Protein AF-A0A7K4B0H0-F1 (afdb_monomer_lite)

Structure (mmCIF, N/CA/C/O backbone):
data_AF-A0A7K4B0H0-F1
#
_entry.id   AF-A0A7K4B0H0-F1
#
loop_
_atom_site.group_PDB
_atom_site.id
_atom_site.type_symbol
_atom_site.label_atom_id
_atom_site.label_alt_id
_atom_site.label_comp_id
_atom_site.label_asym_id
_atom_site.label_entity_id
_atom_site.lab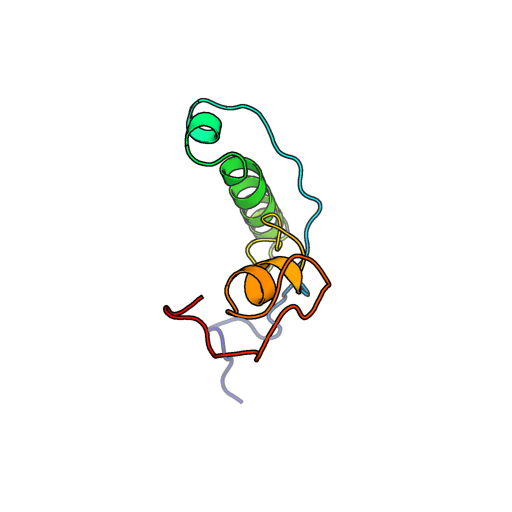el_seq_id
_atom_site.pdbx_PDB_ins_code
_atom_site.Cartn_x
_atom_site.Cartn_y
_atom_site.Cartn_z
_atom_site.occupancy
_atom_site.B_iso_or_equiv
_atom_site.auth_seq_id
_atom_site.auth_comp_id
_atom_site.auth_asym_id
_atom_site.auth_atom_id
_atom_site.pdbx_PDB_model_num
ATOM 1 N N . MET A 1 1 ? -1.891 -17.403 25.316 1.00 72.62 1 MET A N 1
ATOM 2 C CA . MET A 1 1 ? -1.230 -16.578 24.279 1.00 72.62 1 MET A CA 1
ATOM 3 C C . MET A 1 1 ? -1.385 -15.118 24.666 1.00 72.62 1 MET A C 1
ATOM 5 O O . MET A 1 1 ? -2.465 -14.761 25.118 1.00 72.62 1 MET A O 1
ATOM 9 N N . LYS A 1 2 ? -0.332 -14.298 24.561 1.00 82.06 2 LYS A N 1
ATOM 10 C CA . LYS A 1 2 ? -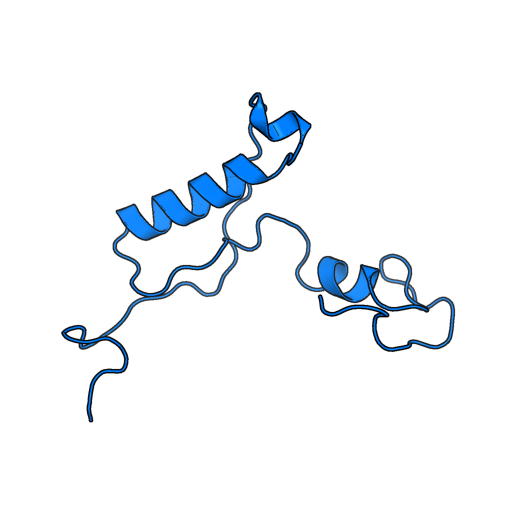0.465 -12.844 24.739 1.00 82.06 2 LYS A CA 1
ATOM 11 C C . LYS A 1 2 ? -1.010 -12.238 23.435 1.00 82.06 2 LYS A C 1
ATOM 13 O O . LYS A 1 2 ? -0.518 -12.642 22.380 1.00 82.06 2 LYS A O 1
ATOM 18 N N . PRO A 1 3 ? -1.998 -11.329 23.481 1.00 84.06 3 PRO A N 1
ATOM 19 C CA . PRO A 1 3 ? -2.470 -10.625 22.291 1.00 84.06 3 PRO A CA 1
ATOM 20 C C . PRO A 1 3 ? -1.335 -9.854 21.606 1.00 84.06 3 PRO A C 1
ATOM 22 O O . PRO A 1 3 ? -0.492 -9.276 22.291 1.00 84.06 3 PRO A O 1
ATOM 25 N N . PHE A 1 4 ? -1.318 -9.831 20.267 1.00 86.25 4 PHE A N 1
ATOM 26 C CA . PHE A 1 4 ? -0.378 -9.002 19.494 1.00 86.25 4 PHE A CA 1
ATOM 27 C C . PHE A 1 4 ? -0.641 -7.503 19.712 1.00 86.25 4 PHE A C 1
ATOM 29 O O . PHE A 1 4 ? 0.300 -6.721 19.820 1.00 86.25 4 PHE A O 1
ATOM 36 N N . ILE A 1 5 ? -1.917 -7.121 19.829 1.00 91.25 5 ILE A N 1
ATOM 37 C CA . ILE A 1 5 ? -2.345 -5.768 20.194 1.00 91.25 5 ILE A CA 1
ATOM 38 C C . ILE A 1 5 ? -2.951 -5.840 21.598 1.00 91.25 5 ILE A C 1
ATOM 40 O O . ILE A 1 5 ? -3.865 -6.648 21.795 1.00 91.25 5 ILE A O 1
ATOM 44 N N . PRO A 1 6 ? -2.457 -5.049 22.570 1.00 91.75 6 PRO A N 1
ATOM 45 C CA . PRO A 1 6 ? -3.001 -5.034 23.924 1.00 91.75 6 PRO A CA 1
ATOM 46 C C . PRO A 1 6 ? -4.520 -4.849 23.919 1.00 91.75 6 PRO A C 1
ATOM 48 O O . PRO A 1 6 ? -5.050 -4.079 23.123 1.00 91.75 6 PRO A O 1
ATOM 51 N N . ASP A 1 7 ? -5.206 -5.589 24.787 1.00 90.50 7 ASP A N 1
ATOM 52 C CA . ASP A 1 7 ? -6.654 -5.489 25.021 1.00 90.50 7 ASP A CA 1
ATOM 53 C C . ASP A 1 7 ? -7.567 -5.859 23.832 1.00 90.50 7 ASP A C 1
ATOM 55 O O . ASP A 1 7 ? -8.788 -5.734 23.927 1.00 90.50 7 ASP A O 1
ATOM 59 N N . ILE A 1 8 ? -7.013 -6.398 22.734 1.00 91.75 8 ILE A N 1
ATOM 60 C CA . ILE A 1 8 ? -7.782 -6.847 21.563 1.00 91.75 8 ILE A CA 1
ATOM 61 C C . ILE A 1 8 ? -7.609 -8.351 21.349 1.00 91.75 8 ILE A C 1
ATOM 63 O O . ILE A 1 8 ? -6.541 -8.838 20.984 1.00 91.75 8 ILE A O 1
ATOM 67 N N . ILE A 1 9 ? -8.699 -9.097 21.539 1.00 91.50 9 ILE A N 1
ATOM 68 C CA . ILE A 1 9 ? -8.711 -10.566 21.433 1.00 91.50 9 ILE A CA 1
ATOM 69 C C . ILE A 1 9 ? -8.747 -11.024 19.966 1.00 91.50 9 ILE A C 1
ATOM 71 O O . ILE A 1 9 ? -8.096 -12.004 19.613 1.00 91.50 9 ILE A O 1
ATOM 75 N N . LEU A 1 10 ? -9.485 -10.308 19.109 1.00 93.06 10 LEU A N 1
ATOM 76 C CA . LEU A 1 10 ? -9.672 -10.628 17.690 1.00 93.06 10 LEU A CA 1
ATOM 77 C C . LEU A 1 10 ? -9.473 -9.364 16.838 1.00 93.06 10 LEU A C 1
ATOM 79 O O . LEU A 1 10 ? -10.453 -8.690 16.517 1.00 93.06 10 LEU A O 1
ATOM 83 N N . PRO A 1 11 ? -8.221 -8.996 16.505 1.00 95.06 11 PRO A N 1
ATOM 84 C CA . PRO A 1 11 ? -7.967 -7.820 15.685 1.00 95.06 11 PRO A CA 1
ATOM 85 C C . PRO A 1 11 ? -8.535 -8.019 14.279 1.00 95.06 11 PRO A C 1
ATOM 87 O O . PRO A 1 11 ? -8.344 -9.063 13.655 1.00 95.06 11 PRO A O 1
ATOM 90 N N . THR A 1 12 ? -9.221 -6.999 13.772 1.00 97.06 12 THR A N 1
ATOM 91 C CA . THR A 1 12 ? -9.748 -6.979 12.406 1.00 97.06 12 THR A CA 1
ATOM 92 C C . THR A 1 12 ? -8.770 -6.286 11.467 1.00 97.06 12 THR A C 1
ATOM 94 O O . THR A 1 12 ? -8.043 -5.368 11.852 1.00 97.06 12 THR A O 1
ATOM 97 N N . THR A 1 13 ? -8.759 -6.722 10.214 1.00 97.38 13 THR A N 1
ATOM 98 C CA . THR A 1 13 ? -7.965 -6.113 9.148 1.00 97.38 13 THR A CA 1
ATOM 99 C C . THR A 1 13 ? -8.708 -6.224 7.823 1.00 97.38 13 THR A C 1
ATOM 101 O O . THR A 1 13 ? -9.729 -6.908 7.719 1.00 97.38 13 THR A O 1
ATOM 104 N N . VAL A 1 14 ? -8.181 -5.558 6.806 1.00 96.88 14 VAL A N 1
ATOM 105 C CA . VAL A 1 14 ? -8.592 -5.702 5.410 1.00 96.88 14 VAL A CA 1
ATOM 106 C C . VAL A 1 14 ? -7.480 -6.382 4.612 1.00 96.88 14 VAL A C 1
ATOM 108 O O . VAL A 1 14 ? -6.322 -6.379 5.022 1.00 96.88 14 VAL A O 1
ATOM 111 N N . VAL A 1 15 ? -7.817 -6.943 3.449 1.00 95.88 15 VAL A N 1
ATOM 112 C CA . VAL A 1 15 ? -6.816 -7.549 2.549 1.00 95.88 15 VAL A CA 1
ATOM 113 C C . VAL A 1 15 ? -5.871 -6.490 1.964 1.00 95.88 15 VAL A C 1
ATOM 115 O O . VAL A 1 15 ? -4.694 -6.766 1.762 1.00 95.88 15 VAL A O 1
ATOM 118 N N . GLY A 1 16 ? -6.369 -5.274 1.718 1.00 92.81 16 GLY A N 1
ATOM 119 C CA . GLY A 1 16 ? -5.557 -4.148 1.255 1.00 92.81 16 GLY A CA 1
ATOM 120 C C . GLY A 1 16 ? -6.351 -3.182 0.386 1.00 92.81 16 GLY A C 1
ATOM 121 O O . GLY A 1 16 ? -6.653 -2.079 0.816 1.00 92.81 16 GLY A O 1
ATOM 122 N N . SER A 1 17 ? -6.724 -3.600 -0.824 1.00 93.00 17 SER A N 1
ATOM 123 C CA . SER A 1 17 ? -7.327 -2.719 -1.832 1.00 93.00 17 SER A CA 1
ATOM 124 C C . SER A 1 17 ? -8.625 -2.034 -1.380 1.00 93.00 17 SER A C 1
ATOM 126 O O . SER A 1 17 ? -9.546 -2.688 -0.884 1.00 93.00 17 SER A O 1
ATOM 128 N N . TYR A 1 18 ? -8.738 -0.738 -1.662 1.00 92.88 18 TYR A N 1
ATOM 129 C CA . TYR A 1 18 ? -9.928 0.084 -1.474 1.00 92.88 18 TYR A CA 1
ATOM 130 C C . TYR A 1 18 ? -10.241 0.860 -2.771 1.00 92.88 18 TYR A C 1
ATOM 132 O O . TYR A 1 18 ? -9.311 1.285 -3.459 1.00 92.88 18 TYR A O 1
ATOM 140 N N . PRO A 1 19 ? -11.520 1.081 -3.140 1.00 88.50 19 PRO A N 1
ATOM 141 C CA . PRO A 1 19 ? -11.863 1.806 -4.362 1.00 88.50 19 PRO A CA 1
ATOM 142 C C . PRO A 1 19 ? -11.305 3.237 -4.369 1.00 88.50 19 PRO A C 1
ATOM 144 O O . PRO A 1 19 ? -11.738 4.092 -3.594 1.00 88.50 19 PRO A O 1
ATOM 147 N N . ALA A 1 20 ? -10.369 3.513 -5.279 1.00 82.25 20 ALA A N 1
ATOM 148 C CA . ALA A 1 20 ? -9.762 4.830 -5.413 1.00 82.25 20 ALA A CA 1
ATOM 149 C C . ALA A 1 20 ? -10.774 5.850 -5.963 1.00 82.25 20 ALA A C 1
ATOM 151 O O . ALA A 1 20 ? -11.291 5.706 -7.072 1.00 82.25 20 ALA A O 1
ATOM 152 N N . LYS A 1 21 ? -11.033 6.914 -5.197 1.00 81.25 21 LYS A N 1
ATOM 153 C CA . LYS A 1 21 ? -11.846 8.061 -5.624 1.00 81.25 21 LYS A CA 1
ATOM 154 C C . LYS A 1 21 ? -11.006 9.338 -5.556 1.00 81.25 21 LYS A C 1
ATOM 156 O O . LYS A 1 21 ? -11.081 10.072 -4.569 1.00 81.25 21 LYS A O 1
ATOM 161 N N . PRO A 1 22 ? -10.171 9.615 -6.573 1.00 74.81 22 PRO A N 1
ATOM 162 C CA . PRO A 1 22 ? -9.379 10.834 -6.586 1.00 74.81 22 PRO A CA 1
ATOM 163 C C . PRO A 1 22 ? -10.304 12.055 -6.593 1.00 74.81 22 PRO A C 1
ATOM 165 O O . PRO A 1 22 ? -11.259 12.133 -7.367 1.00 74.81 22 PRO A O 1
ATOM 168 N N . LYS A 1 23 ? -10.012 13.027 -5.728 1.00 82.69 23 LYS A N 1
ATOM 169 C CA . LYS A 1 23 ? -10.672 14.335 -5.722 1.00 82.69 23 LYS A CA 1
ATOM 170 C C . LYS A 1 23 ? -9.637 15.423 -5.926 1.00 82.69 23 LYS A C 1
ATOM 172 O O . LYS A 1 23 ? -8.586 15.421 -5.286 1.00 82.69 23 LYS A O 1
ATOM 177 N N . ARG A 1 24 ? -9.964 16.381 -6.794 1.00 80.19 24 ARG A N 1
ATOM 178 C CA . ARG A 1 24 ? -9.149 17.582 -6.978 1.00 80.19 24 ARG A CA 1
ATOM 179 C C . ARG A 1 24 ? -9.265 18.471 -5.743 1.00 80.19 24 ARG A C 1
ATOM 181 O O . ARG A 1 24 ? -10.350 18.928 -5.403 1.00 80.19 24 ARG A O 1
ATOM 188 N N . THR A 1 25 ? -8.140 18.698 -5.081 1.00 82.50 25 THR A N 1
ATOM 189 C CA . THR A 1 25 ? -7.985 19.580 -3.918 1.00 82.50 25 THR A CA 1
ATOM 190 C C . THR A 1 25 ? -6.711 20.409 -4.092 1.00 82.50 25 THR A C 1
ATOM 192 O O . THR A 1 25 ? -5.891 20.103 -4.953 1.00 82.50 25 THR A O 1
ATOM 195 N N . LEU A 1 26 ? -6.483 21.439 -3.272 1.00 84.94 26 LEU A N 1
ATOM 196 C CA . LEU A 1 26 ? -5.221 22.197 -3.331 1.00 84.94 26 LEU A CA 1
ATOM 197 C C . LEU A 1 26 ? -3.991 21.292 -3.122 1.00 84.94 26 LEU A C 1
ATOM 199 O O . LEU A 1 26 ? -2.973 21.463 -3.787 1.00 84.94 26 LEU A O 1
ATOM 203 N N . LYS A 1 27 ? -4.109 20.270 -2.262 1.00 84.81 27 LYS A N 1
ATOM 204 C CA . LYS A 1 27 ? -3.059 19.263 -2.044 1.00 84.81 27 LYS A CA 1
ATOM 205 C C . LYS A 1 27 ? -2.881 18.311 -3.232 1.00 84.81 27 LYS A C 1
ATOM 207 O O . LYS A 1 27 ? -1.778 17.815 -3.446 1.00 84.81 27 LYS A O 1
ATOM 212 N N . SER A 1 28 ? -3.930 18.082 -4.031 1.00 84.31 28 SER A N 1
ATOM 213 C CA . SER A 1 28 ? -3.862 17.173 -5.184 1.00 84.31 28 SER A CA 1
ATOM 214 C C . SER A 1 28 ? -2.974 17.689 -6.315 1.00 84.31 28 SER A C 1
ATOM 216 O O . SER A 1 28 ? -2.704 16.949 -7.253 1.00 84.31 28 SER A O 1
ATOM 218 N N . LEU A 1 29 ? -2.557 18.958 -6.258 1.00 85.69 29 LEU A N 1
ATOM 219 C CA . LEU A 1 29 ? -1.591 19.518 -7.198 1.00 85.69 29 LEU A CA 1
ATOM 220 C C . LEU A 1 29 ? -0.185 18.925 -6.993 1.00 85.69 29 LEU A C 1
ATOM 222 O O . LEU A 1 29 ? 0.562 18.800 -7.956 1.00 85.69 29 LEU A O 1
ATOM 226 N N . PHE A 1 30 ? 0.146 18.531 -5.759 1.00 89.69 30 PHE A N 1
ATOM 227 C CA . PHE A 1 30 ? 1.431 17.922 -5.402 1.00 89.69 30 PHE A CA 1
ATOM 228 C C . PHE A 1 30 ? 1.343 16.395 -5.295 1.00 89.69 30 PHE A C 1
ATOM 230 O O . PHE A 1 30 ? 2.273 15.700 -5.689 1.00 89.69 30 PHE A O 1
ATOM 237 N N . ASP A 1 31 ? 0.220 15.867 -4.798 1.00 88.62 31 ASP A N 1
ATOM 238 C CA . ASP A 1 31 ? -0.051 14.426 -4.725 1.00 88.62 31 ASP A CA 1
ATOM 239 C C . ASP A 1 31 ? -1.507 14.142 -5.142 1.00 88.62 31 ASP A C 1
ATOM 241 O O . ASP A 1 31 ? -2.421 14.240 -4.313 1.00 88.62 31 ASP A O 1
ATOM 245 N N . PRO A 1 32 ? -1.750 13.778 -6.417 1.00 88.81 32 PRO A N 1
ATOM 246 C CA . PRO A 1 32 ? -3.093 13.546 -6.953 1.00 88.81 32 PRO A CA 1
ATOM 247 C C . PRO A 1 32 ? -3.917 12.502 -6.188 1.00 88.81 32 PRO A C 1
ATOM 249 O O . PRO A 1 32 ? -5.147 12.527 -6.251 1.00 88.81 32 PRO A O 1
ATOM 252 N N . LEU A 1 33 ? -3.255 11.591 -5.468 1.00 90.31 33 LEU A N 1
ATOM 253 C CA . LEU A 1 33 ? -3.876 10.455 -4.784 1.00 90.31 33 LEU A CA 1
ATOM 254 C C . LEU A 1 33 ? -3.934 10.639 -3.263 1.00 90.31 33 LEU A C 1
ATOM 256 O O . LEU A 1 33 ? -4.487 9.786 -2.572 1.00 90.31 33 LEU A O 1
ATOM 260 N N . HIS A 1 34 ? -3.458 11.774 -2.739 1.00 91.06 34 HIS A N 1
ATOM 261 C CA . HIS A 1 34 ? -3.463 12.080 -1.306 1.00 91.06 34 HIS A CA 1
ATOM 262 C C . HIS A 1 34 ? -4.850 11.917 -0.676 1.00 91.06 34 HIS A C 1
ATOM 264 O O . HIS A 1 34 ? -5.009 11.212 0.318 1.00 91.06 34 HIS A O 1
ATOM 270 N N . PHE A 1 35 ? -5.869 12.513 -1.304 1.00 92.75 35 PHE A N 1
ATOM 271 C CA . PHE A 1 35 ? -7.245 12.441 -0.814 1.00 92.75 35 PHE A CA 1
ATOM 272 C C . PHE A 1 35 ? -7.772 10.999 -0.778 1.00 92.75 35 PHE A C 1
ATOM 274 O O . PHE A 1 35 ? -8.477 10.628 0.154 1.00 92.75 35 PHE A O 1
ATOM 281 N N . ALA A 1 36 ? -7.430 10.177 -1.775 1.00 93.06 36 ALA A N 1
ATOM 282 C CA . ALA A 1 36 ? -7.899 8.795 -1.838 1.00 93.06 36 ALA A CA 1
ATOM 283 C C . ALA A 1 36 ? -7.326 7.955 -0.683 1.00 93.06 36 ALA A C 1
ATOM 285 O O . ALA A 1 36 ? -8.045 7.144 -0.102 1.00 93.06 36 ALA A O 1
ATOM 286 N N . VAL A 1 37 ? -6.062 8.192 -0.308 1.00 93.88 37 VAL A N 1
ATOM 287 C CA . VAL A 1 37 ? -5.433 7.541 0.854 1.00 93.88 37 VAL A CA 1
ATOM 288 C C . VAL A 1 37 ? -6.088 8.020 2.151 1.00 93.88 37 VAL A C 1
ATOM 290 O O . VAL A 1 37 ? -6.463 7.201 2.990 1.00 93.88 37 VAL A O 1
ATOM 293 N N . GLU A 1 38 ? -6.273 9.337 2.311 1.00 94.56 38 GLU A N 1
ATOM 294 C CA . GLU A 1 38 ? -6.947 9.910 3.485 1.00 94.56 38 GLU A CA 1
ATOM 295 C C . GLU A 1 38 ? -8.362 9.330 3.657 1.00 94.56 38 GLU A C 1
ATOM 297 O O . GLU A 1 38 ? -8.761 8.976 4.769 1.00 94.56 38 GLU A O 1
ATOM 302 N N . GLU A 1 39 ? -9.114 9.187 2.562 1.00 94.81 39 GLU A N 1
ATOM 303 C CA . GLU A 1 39 ? -10.454 8.601 2.565 1.00 94.81 39 GLU A CA 1
ATOM 304 C C . GLU A 1 39 ? -10.431 7.116 2.956 1.00 94.81 39 GLU A C 1
ATOM 306 O O . GLU A 1 39 ? -11.174 6.723 3.861 1.00 94.81 39 GLU A O 1
ATOM 311 N N . ALA A 1 40 ? -9.553 6.307 2.349 1.00 95.81 40 ALA A N 1
ATOM 312 C CA . ALA A 1 40 ? -9.417 4.882 2.660 1.00 95.81 40 ALA A CA 1
ATOM 313 C C . ALA A 1 40 ? -9.094 4.647 4.145 1.00 95.81 40 ALA A C 1
ATOM 315 O O . ALA A 1 40 ? -9.717 3.807 4.801 1.00 95.81 40 ALA A O 1
ATOM 316 N N . VAL A 1 41 ? -8.160 5.422 4.702 1.00 96.75 41 VAL A N 1
ATOM 317 C CA . VAL A 1 41 ? -7.783 5.352 6.122 1.00 96.75 41 VAL A CA 1
ATOM 318 C C . VAL A 1 41 ? -8.926 5.827 7.020 1.00 96.75 41 VAL A C 1
ATOM 320 O O . VAL A 1 41 ? -9.258 5.169 8.007 1.00 96.75 41 VAL A O 1
ATOM 323 N N . SER A 1 42 ? -9.559 6.955 6.686 1.00 96.88 42 SER A N 1
ATOM 324 C CA . SER A 1 42 ? -10.668 7.520 7.465 1.00 96.88 42 SER A CA 1
ATOM 325 C C . SER A 1 42 ? -11.838 6.543 7.584 1.00 96.88 42 SER A C 1
ATOM 327 O O . SER A 1 42 ? -12.411 6.390 8.663 1.00 96.88 42 SER A O 1
ATOM 329 N N . LEU A 1 43 ? -12.169 5.836 6.502 1.00 96.75 43 LEU A N 1
ATOM 330 C CA . LEU A 1 43 ? -13.268 4.874 6.489 1.00 96.75 43 LEU A CA 1
ATOM 331 C C . LEU A 1 43 ? -12.943 3.590 7.252 1.00 96.75 43 LEU A C 1
ATOM 333 O O . LEU A 1 43 ? -13.794 3.125 8.004 1.00 96.75 43 LEU A O 1
ATOM 337 N N . GLN A 1 44 ? -11.718 3.067 7.153 1.00 97.75 44 GLN A N 1
ATOM 338 C CA . GLN A 1 44 ? -11.289 1.925 7.970 1.00 97.75 44 GLN A CA 1
ATOM 339 C C . GLN A 1 44 ? -11.330 2.254 9.469 1.00 97.75 44 GLN A C 1
ATOM 341 O O . GLN A 1 44 ? -11.847 1.465 10.260 1.00 97.75 44 GLN A O 1
ATOM 346 N N . LYS A 1 45 ? -10.881 3.458 9.855 1.00 97.69 45 LYS A N 1
ATOM 347 C CA . LYS A 1 45 ? -10.987 3.944 11.239 1.00 97.69 45 LYS A CA 1
ATOM 348 C C . LYS A 1 45 ? -12.442 4.039 11.700 1.00 97.69 45 LYS A C 1
ATOM 350 O O . LYS A 1 45 ? -12.765 3.574 12.787 1.00 97.69 45 LYS A O 1
ATOM 355 N N . LYS A 1 46 ? -13.327 4.615 10.877 1.00 98.00 46 LYS A N 1
ATOM 356 C CA . LYS A 1 46 ? -14.769 4.709 11.177 1.00 98.00 46 LYS A CA 1
ATOM 357 C C . LYS A 1 46 ? -15.438 3.337 11.289 1.00 98.00 46 LYS A C 1
ATOM 359 O O . LYS A 1 46 ? -16.355 3.186 12.084 1.00 98.00 46 LYS A O 1
ATOM 364 N N . ALA A 1 47 ? -14.977 2.357 10.516 1.00 97.31 47 ALA A N 1
ATOM 365 C CA . ALA A 1 47 ? -15.476 0.986 10.545 1.00 97.31 47 ALA A CA 1
ATOM 366 C C . ALA A 1 47 ? -14.928 0.151 11.721 1.00 97.31 47 ALA A C 1
ATOM 368 O O . ALA A 1 47 ? -15.327 -0.999 11.876 1.00 97.31 47 ALA A O 1
ATOM 369 N N . GLY A 1 48 ? -14.025 0.698 12.545 1.00 96.19 48 GLY A N 1
ATOM 370 C CA . GLY A 1 48 ? -13.438 -0.024 13.677 1.00 96.19 48 GLY A CA 1
ATOM 371 C C . GLY A 1 48 ? -12.413 -1.089 13.274 1.00 96.19 48 GLY A C 1
ATOM 372 O O . GLY A 1 48 ? -12.192 -2.040 14.023 1.00 96.19 48 GLY A O 1
ATOM 373 N N . ILE A 1 49 ? -11.793 -0.956 12.096 1.00 97.50 49 ILE A N 1
ATOM 374 C CA . ILE A 1 49 ? -10.718 -1.853 11.662 1.00 97.50 49 ILE A CA 1
ATOM 375 C C . ILE A 1 49 ? -9.487 -1.637 12.546 1.00 97.50 49 ILE A C 1
ATOM 377 O O . ILE A 1 49 ? -9.025 -0.508 12.708 1.00 97.50 49 ILE A O 1
ATOM 381 N N . THR A 1 50 ? -8.957 -2.720 13.117 1.00 96.44 50 THR A N 1
ATOM 382 C CA . THR A 1 50 ? -7.836 -2.651 14.064 1.00 96.44 50 THR A CA 1
ATOM 383 C C . THR A 1 50 ? -6.503 -2.377 13.369 1.00 96.44 50 THR A C 1
ATOM 385 O O . THR A 1 50 ? -5.764 -1.480 13.770 1.00 96.44 50 THR A O 1
ATOM 388 N N . ILE A 1 51 ? -6.190 -3.150 12.328 1.00 96.50 51 ILE A N 1
ATOM 389 C CA . ILE A 1 51 ? -4.981 -2.999 11.517 1.00 96.50 51 ILE A CA 1
ATOM 390 C C . ILE A 1 51 ? -5.416 -2.443 10.167 1.00 96.50 51 ILE A C 1
ATOM 392 O O . ILE A 1 51 ? -6.128 -3.102 9.413 1.00 96.50 51 ILE A O 1
ATOM 396 N N . ILE A 1 52 ? -5.027 -1.205 9.887 1.00 96.88 52 ILE A N 1
ATOM 397 C CA . ILE A 1 52 ? -5.444 -0.484 8.683 1.00 96.88 52 ILE A CA 1
ATOM 398 C C . ILE A 1 52 ? -4.414 -0.625 7.558 1.00 96.88 52 ILE A C 1
ATOM 400 O O . ILE A 1 52 ? -3.226 -0.824 7.805 1.00 96.88 52 ILE A O 1
ATOM 404 N N . SER A 1 53 ? -4.875 -0.462 6.322 1.00 96.69 53 SER A N 1
ATOM 405 C CA . SER A 1 53 ? -4.046 -0.370 5.115 1.00 96.69 53 SER A CA 1
ATOM 406 C C . SER A 1 53 ? -4.183 1.003 4.451 1.00 96.69 53 SER A C 1
ATOM 408 O O . SER A 1 53 ? -5.102 1.769 4.756 1.00 96.69 53 SER A O 1
ATOM 410 N N . ASP A 1 54 ? -3.304 1.306 3.498 1.00 94.88 54 ASP A N 1
ATOM 411 C CA . ASP A 1 54 ? -3.381 2.508 2.659 1.00 94.88 54 ASP A CA 1
ATOM 412 C C . ASP A 1 54 ? -4.421 2.398 1.525 1.00 94.88 54 ASP A C 1
ATOM 414 O O . ASP A 1 54 ? -4.608 3.340 0.751 1.00 94.88 54 ASP A O 1
ATOM 418 N N . GLY A 1 55 ? -5.105 1.254 1.413 1.00 94.88 55 GLY A N 1
ATOM 419 C CA . GLY A 1 55 ? -6.090 1.006 0.370 1.00 94.88 55 GLY A CA 1
ATOM 420 C C . GLY A 1 55 ? -5.494 0.640 -0.990 1.00 94.88 55 GLY A C 1
ATOM 421 O O . GLY A 1 55 ? -6.262 0.484 -1.935 1.00 94.88 55 GLY A O 1
A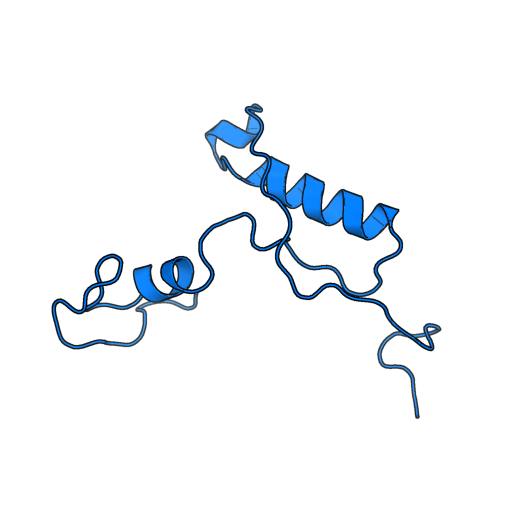TOM 422 N N . GLN A 1 56 ? -4.164 0.565 -1.143 1.00 93.94 56 GLN A N 1
ATOM 423 C CA . GLN A 1 56 ? -3.484 0.394 -2.439 1.00 93.94 56 GLN A CA 1
ATOM 424 C C . GLN A 1 56 ? -4.002 1.343 -3.542 1.00 93.94 56 GLN A C 1
ATOM 426 O O . GLN A 1 56 ? -3.954 1.042 -4.731 1.00 93.94 56 GLN A O 1
ATOM 431 N N . VAL A 1 57 ? -4.493 2.527 -3.166 1.00 93.38 57 VAL A N 1
ATOM 432 C CA . VAL A 1 57 ? -5.160 3.463 -4.093 1.00 93.38 57 VAL A CA 1
ATOM 433 C C . VAL A 1 57 ? -4.195 4.124 -5.084 1.00 93.38 57 VAL A C 1
ATOM 435 O O . VAL A 1 57 ? -4.623 4.885 -5.952 1.00 93.38 57 VAL A O 1
ATOM 438 N N . ARG A 1 58 ? -2.886 3.882 -4.925 1.00 89.44 58 ARG A N 1
ATOM 439 C CA . ARG A 1 58 ? -1.819 4.556 -5.668 1.00 89.44 58 ARG A CA 1
ATOM 440 C C . ARG A 1 58 ? -1.468 3.914 -7.007 1.00 89.44 58 ARG A C 1
ATOM 442 O O . ARG A 1 58 ? -0.852 4.580 -7.834 1.00 89.44 58 ARG A O 1
ATOM 449 N N . GLY A 1 59 ? -1.855 2.665 -7.247 1.00 84.75 59 GLY A N 1
ATOM 450 C CA . GLY A 1 59 ? -1.568 2.007 -8.516 1.00 84.75 59 GLY A CA 1
ATOM 451 C C . GLY A 1 59 ? -1.821 0.508 -8.500 1.00 84.75 59 GLY A C 1
ATOM 452 O O . GLY A 1 59 ? -2.296 -0.051 -7.516 1.00 84.75 59 GLY A O 1
ATOM 453 N N . ASP A 1 60 ? -1.495 -0.122 -9.626 1.00 87.44 60 ASP A N 1
ATOM 454 C CA . ASP A 1 60 ? -1.571 -1.570 -9.791 1.00 87.44 60 ASP A CA 1
ATOM 455 C C . ASP A 1 60 ? -0.588 -2.311 -8.870 1.00 87.44 60 ASP A C 1
ATOM 457 O O . ASP A 1 60 ? 0.550 -1.878 -8.675 1.00 87.44 60 ASP A O 1
ATOM 461 N N . MET A 1 61 ? -1.020 -3.464 -8.354 1.00 87.94 61 MET A N 1
ATOM 462 C CA . MET A 1 61 ? -0.272 -4.258 -7.379 1.00 87.94 61 MET A CA 1
ATOM 463 C C . MET A 1 61 ? 1.101 -4.699 -7.894 1.00 87.94 61 MET A C 1
ATOM 465 O O . MET A 1 61 ? 2.030 -4.797 -7.101 1.00 87.94 61 MET A O 1
ATOM 469 N N . ILE A 1 62 ? 1.247 -4.963 -9.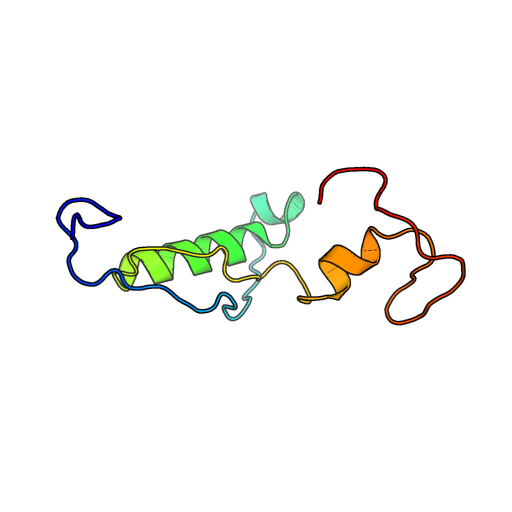195 1.00 90.62 62 ILE A N 1
ATOM 470 C CA . ILE A 1 62 ? 2.509 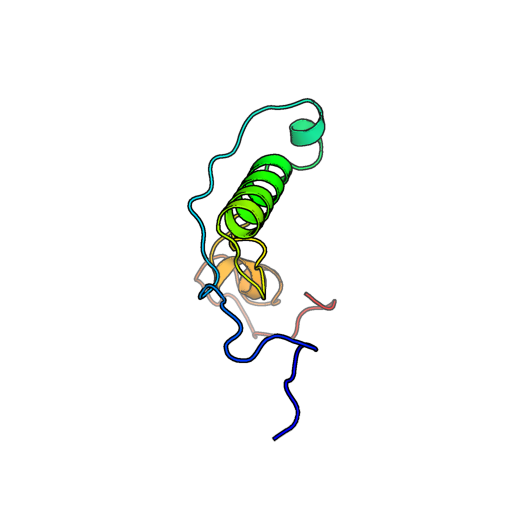-5.419 -9.787 1.00 90.62 62 ILE A CA 1
ATOM 471 C C . ILE A 1 62 ? 3.237 -4.254 -10.439 1.00 90.62 62 ILE A C 1
ATOM 473 O O . ILE A 1 62 ? 4.428 -4.057 -10.201 1.00 90.62 62 ILE A O 1
ATOM 477 N N . GLY A 1 63 ? 2.524 -3.449 -11.223 1.00 90.38 63 GLY A N 1
ATOM 478 C CA . GLY A 1 63 ? 3.076 -2.343 -11.993 1.00 90.38 63 GLY A CA 1
ATOM 479 C C . GLY A 1 63 ? 3.821 -1.327 -11.131 1.00 90.38 63 GLY A C 1
ATOM 480 O O . GLY A 1 63 ? 4.869 -0.834 -11.548 1.00 90.38 63 GLY A O 1
ATOM 481 N N . VAL A 1 64 ? 3.348 -1.059 -9.907 1.00 90.50 64 VAL A N 1
ATOM 482 C CA . VAL A 1 64 ? 4.026 -0.137 -8.980 1.00 90.50 64 VAL A CA 1
ATOM 483 C C . VAL A 1 64 ? 5.449 -0.606 -8.669 1.00 90.50 64 VAL A C 1
ATOM 485 O O . VAL A 1 64 ? 6.376 0.196 -8.768 1.00 90.50 64 VAL A O 1
ATOM 488 N N . PHE A 1 65 ? 5.648 -1.896 -8.391 1.00 91.62 65 PHE A N 1
ATOM 489 C CA . PHE A 1 65 ? 6.975 -2.452 -8.109 1.00 91.62 65 PHE A CA 1
ATOM 490 C C . PHE A 1 65 ? 7.772 -2.712 -9.388 1.00 91.62 65 PHE A C 1
ATOM 492 O O . PHE A 1 65 ? 8.938 -2.336 -9.483 1.00 91.62 65 PHE A O 1
ATOM 499 N N . ALA A 1 66 ? 7.137 -3.300 -10.403 1.00 93.44 66 ALA A N 1
ATOM 500 C CA . ALA A 1 66 ? 7.774 -3.652 -11.667 1.00 93.44 66 ALA A CA 1
ATOM 501 C C . ALA A 1 66 ? 8.322 -2.420 -12.404 1.00 93.44 66 ALA A C 1
ATOM 503 O O . ALA A 1 66 ? 9.384 -2.494 -13.014 1.00 93.44 66 ALA A O 1
ATOM 504 N N . SER A 1 67 ? 7.663 -1.260 -12.276 1.00 91.62 67 SER A N 1
ATOM 505 C CA . SER A 1 67 ? 8.138 0.008 -12.852 1.00 91.62 67 SER A CA 1
ATOM 506 C C . SER A 1 67 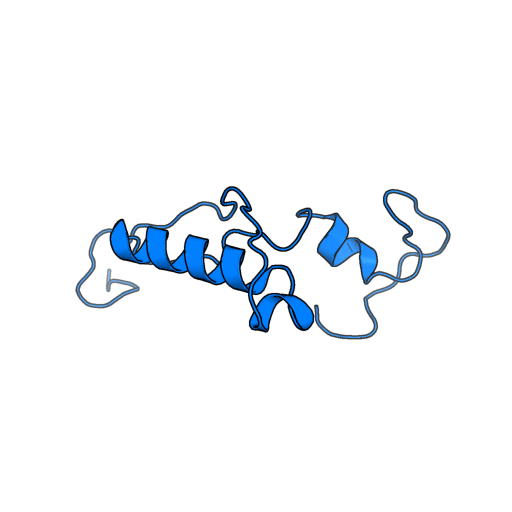? 9.482 0.493 -12.293 1.00 91.62 67 SER A C 1
ATOM 508 O O . SER A 1 67 ? 10.100 1.382 -12.877 1.00 91.62 67 SER A O 1
ATOM 510 N N . LYS A 1 68 ? 9.932 -0.065 -11.163 1.00 93.88 68 LYS A N 1
ATOM 511 C CA . LYS A 1 68 ? 11.211 0.261 -10.520 1.00 93.88 68 LYS A CA 1
ATOM 512 C C . LYS A 1 68 ? 12.330 -0.709 -10.889 1.00 93.88 68 LYS A C 1
ATOM 514 O O . LYS A 1 68 ? 13.472 -0.458 -10.522 1.00 93.88 68 LYS A O 1
ATOM 519 N N . LEU A 1 69 ? 12.021 -1.799 -11.592 1.00 95.06 69 LEU A N 1
ATOM 520 C CA . LEU A 1 69 ? 12.995 -2.815 -11.977 1.00 95.06 69 LEU A CA 1
ATOM 521 C C . LEU A 1 69 ? 13.620 -2.464 -13.338 1.00 95.06 69 LEU A C 1
ATOM 523 O O . LEU A 1 69 ? 12.900 -2.429 -14.344 1.00 95.06 69 LEU A O 1
ATOM 527 N N . PRO A 1 70 ? 14.948 -2.242 -13.427 1.00 96.00 70 PRO A N 1
ATOM 528 C CA . PRO A 1 70 ? 15.608 -2.108 -14.718 1.00 96.00 70 PRO A CA 1
ATOM 529 C C . PRO A 1 70 ? 15.386 -3.365 -15.565 1.00 96.00 70 PRO A C 1
ATOM 531 O O . PRO A 1 70 ? 15.461 -4.486 -15.062 1.00 96.00 70 PRO A O 1
ATOM 534 N N . GLY A 1 71 ? 15.104 -3.174 -16.855 1.00 95.12 71 GLY A N 1
ATOM 535 C CA . GLY A 1 71 ? 14.776 -4.262 -17.782 1.00 95.12 71 GLY A CA 1
ATOM 536 C C . GLY A 1 71 ? 13.278 -4.548 -17.939 1.00 95.12 71 GLY A C 1
ATOM 537 O O . GLY A 1 71 ? 12.929 -5.348 -18.806 1.00 95.12 71 GLY A O 1
ATOM 538 N N . ILE A 1 72 ? 12.399 -3.871 -17.187 1.00 95.81 72 ILE A N 1
ATOM 539 C CA . ILE A 1 72 ? 10.938 -3.926 -17.368 1.00 95.81 72 ILE A CA 1
ATOM 540 C C . ILE A 1 72 ? 10.398 -2.589 -17.894 1.00 95.81 72 ILE A C 1
ATOM 542 O O . ILE A 1 72 ? 10.814 -1.514 -17.461 1.00 95.81 72 ILE A O 1
ATOM 546 N N . ARG A 1 73 ? 9.439 -2.644 -18.826 1.00 93.75 73 ARG A N 1
ATOM 547 C CA . ARG A 1 73 ? 8.639 -1.489 -19.258 1.00 93.75 73 ARG A CA 1
ATOM 548 C C . ARG A 1 73 ? 7.174 -1.891 -19.399 1.00 93.75 73 ARG A C 1
ATOM 550 O O . ARG A 1 73 ? 6.821 -2.646 -20.296 1.00 93.75 73 ARG A O 1
ATOM 557 N N . GLY A 1 74 ? 6.314 -1.350 -18.537 1.00 89.38 74 GLY A N 1
ATOM 558 C CA . GLY A 1 74 ? 4.910 -1.764 -18.489 1.00 89.38 74 GLY A CA 1
ATOM 559 C C . GLY A 1 74 ? 4.811 -3.237 -18.092 1.00 89.38 74 GLY A C 1
ATOM 560 O O . GLY A 1 74 ? 5.311 -3.614 -17.036 1.00 89.38 74 GLY A O 1
ATOM 561 N N . SER A 1 75 ? 4.197 -4.055 -18.946 1.00 90.56 75 SER A N 1
ATOM 562 C CA . SER A 1 75 ? 4.114 -5.513 -18.792 1.00 90.56 75 SER A CA 1
ATOM 563 C C . SER A 1 75 ? 5.238 -6.286 -19.493 1.00 90.56 75 SER A C 1
ATOM 565 O O . SER A 1 75 ? 5.269 -7.511 -19.398 1.00 90.56 75 SER A O 1
ATOM 567 N N . ASP A 1 76 ? 6.145 -5.603 -20.197 1.00 95.69 76 ASP A N 1
ATOM 568 C CA . ASP A 1 76 ? 7.116 -6.241 -21.085 1.00 95.69 76 ASP A CA 1
ATOM 569 C C . ASP A 1 76 ? 8.518 -6.309 -20.467 1.00 95.69 76 ASP A C 1
ATOM 571 O O . ASP A 1 76 ? 8.997 -5.361 -19.833 1.00 95.69 76 ASP A O 1
ATOM 575 N N . VAL A 1 77 ? 9.213 -7.424 -20.718 1.00 96.38 77 VAL A N 1
ATOM 576 C CA . VAL A 1 77 ? 10.642 -7.592 -20.417 1.00 96.38 77 VAL A CA 1
ATOM 577 C C . VAL A 1 77 ? 11.450 -7.134 -21.626 1.00 96.38 77 VAL A C 1
ATOM 579 O O . VAL A 1 77 ? 11.440 -7.774 -22.674 1.00 96.38 77 VAL A O 1
ATOM 582 N N . ILE A 1 78 ? 12.164 -6.021 -21.477 1.00 97.00 78 ILE A N 1
ATOM 583 C CA . ILE A 1 78 ? 12.923 -5.370 -22.558 1.00 97.00 78 ILE A CA 1
ATOM 584 C C . ILE A 1 78 ? 14.442 -5.553 -22.425 1.00 97.00 78 ILE A C 1
ATOM 586 O O . ILE A 1 78 ? 15.206 -5.065 -23.254 1.00 97.00 78 ILE A O 1
ATOM 590 N N . GLY A 1 79 ? 14.896 -6.235 -21.374 1.00 97.06 79 GLY A N 1
ATOM 591 C CA . GLY A 1 79 ? 16.306 -6.494 -21.107 1.00 97.06 79 GLY A CA 1
ATOM 592 C C . GLY A 1 79 ? 16.495 -7.408 -19.900 1.00 97.06 79 GLY A C 1
ATOM 593 O O . GLY A 1 79 ? 15.543 -8.006 -19.402 1.00 97.06 79 GLY A O 1
ATOM 594 N N . ARG A 1 80 ? 17.733 -7.519 -19.406 1.00 97.00 80 ARG A N 1
ATOM 595 C CA . ARG A 1 80 ? 18.006 -8.259 -18.166 1.00 97.00 80 ARG A CA 1
ATOM 596 C C . ARG A 1 80 ? 17.300 -7.565 -16.997 1.00 97.00 80 ARG A C 1
ATOM 598 O O . ARG A 1 80 ? 17.559 -6.392 -16.750 1.00 97.00 80 ARG A O 1
ATOM 605 N N . VAL A 1 81 ? 16.463 -8.311 -16.277 1.00 96.56 81 VAL A N 1
ATOM 606 C CA . VAL A 1 81 ? 15.800 -7.830 -15.058 1.00 96.56 81 VAL A CA 1
ATOM 607 C C . VAL A 1 81 ? 16.822 -7.746 -13.928 1.00 96.56 81 VAL A C 1
ATOM 609 O O . VAL A 1 81 ? 17.494 -8.732 -13.622 1.00 96.56 81 VAL A O 1
ATOM 612 N N . MET A 1 82 ? 16.945 -6.564 -13.334 1.00 96.31 82 MET A N 1
ATOM 613 C CA . MET A 1 82 ? 17.870 -6.264 -12.239 1.00 96.31 82 MET A CA 1
ATOM 614 C C . MET A 1 82 ? 17.092 -5.775 -11.006 1.00 96.31 82 MET A C 1
ATOM 616 O O . MET A 1 82 ? 15.946 -5.339 -11.147 1.00 96.31 82 MET A O 1
ATOM 620 N N . PRO A 1 83 ? 17.671 -5.851 -9.793 1.00 94.94 83 PRO A N 1
ATOM 621 C CA . PRO A 1 83 ? 17.073 -5.230 -8.614 1.00 94.94 83 PRO A CA 1
ATOM 622 C C . PRO A 1 83 ? 16.898 -3.713 -8.806 1.00 94.94 83 PRO A C 1
ATOM 624 O O . PRO A 1 83 ? 17.628 -3.113 -9.598 1.00 94.94 83 PRO A O 1
ATOM 627 N N . PRO A 1 84 ? 15.949 -3.089 -8.088 1.00 94.50 84 PRO A N 1
ATOM 628 C CA . PRO A 1 84 ? 15.758 -1.648 -8.145 1.00 94.50 84 PRO A CA 1
ATOM 629 C C . PRO A 1 84 ? 16.958 -0.927 -7.518 1.00 94.50 84 PRO A C 1
ATOM 631 O O . PRO A 1 84 ? 17.532 -1.396 -6.534 1.00 94.50 84 PRO A O 1
ATOM 634 N N . ASP A 1 85 ? 17.304 0.244 -8.052 1.00 89.88 85 ASP A N 1
ATOM 635 C CA . ASP A 1 85 ? 18.445 1.040 -7.568 1.00 89.88 85 ASP A CA 1
ATOM 636 C C . ASP A 1 85 ? 18.212 1.632 -6.163 1.00 89.88 85 ASP A C 1
ATOM 638 O O . ASP A 1 85 ? 19.150 2.069 -5.495 1.00 89.88 85 ASP A O 1
ATOM 642 N N . GLN A 1 86 ? 16.955 1.670 -5.710 1.00 90.38 86 GLN A N 1
ATOM 643 C CA . GLN A 1 86 ? 16.538 2.152 -4.393 1.00 90.38 86 GLN A CA 1
ATOM 644 C C . GLN A 1 86 ? 15.462 1.236 -3.803 1.00 90.38 86 GLN A C 1
ATOM 646 O O . GLN A 1 86 ? 14.743 0.553 -4.536 1.00 90.38 86 GLN A O 1
ATOM 651 N N . ALA A 1 87 ? 15.340 1.248 -2.473 1.00 84.12 87 ALA A N 1
ATOM 652 C CA . ALA A 1 87 ? 14.225 0.600 -1.794 1.00 84.12 87 ALA A CA 1
ATOM 653 C C . ALA A 1 87 ? 12.894 1.189 -2.292 1.00 84.12 87 ALA A C 1
ATOM 655 O O . ALA A 1 87 ? 12.778 2.406 -2.462 1.00 84.12 87 ALA A O 1
ATOM 656 N N . ILE A 1 88 ? 11.933 0.303 -2.554 1.00 71.69 88 ILE A N 1
ATOM 657 C CA . ILE A 1 88 ? 10.586 0.640 -3.027 1.00 71.69 88 ILE A CA 1
ATOM 658 C C . ILE A 1 88 ? 9.671 0.862 -1.827 1.00 71.69 88 ILE A C 1
ATOM 660 O O . ILE A 1 88 ? 9.734 0.026 -0.897 1.00 71.69 88 ILE A O 1
#

Sequence (88 aa):
MKPFIPDIILPTTVVGSYPAKPKRTLKSLFDPLHFAVEEAVSLQKKAGITIISDGQVRGDMIGVFASKLPGIRGSDVIGRVMPPDQAI

Foldseek 3Di:
DADPDPPDPDAAEDPAADDQDFDDDPCCVVPRRVVRQVVQQVVCVVVVHRDYYSNPNRDDPCCVLQVQWPQDDRPDRNDDTDHGPDDD

Secondary structure (DSSP, 8-state):
---SSTT-SS--B--S---------SGGGT-TTHHHHHHHHHHHHHTT-SB---TTTTS-TTHHHHTTSTTEETTEE-S-----SS--

Radius of gyration: 17.43 Å; chains: 1; bounding box: 34×39×48 Å

pLDDT: mean 91.46, std 5.76, range [71.69, 98.0]